Protein AF-A0A6B3C8C2-F1 (afdb_monomer_lite)

Structure (mmCIF, N/CA/C/O backbone):
data_AF-A0A6B3C8C2-F1
#
_entry.id   AF-A0A6B3C8C2-F1
#
loop_
_atom_site.group_PDB
_atom_site.id
_atom_site.type_symbol
_atom_site.label_atom_id
_atom_site.label_alt_id
_atom_site.label_comp_id
_atom_site.label_asym_id
_atom_site.label_entity_id
_atom_site.label_seq_id
_atom_site.pdbx_PDB_ins_code
_atom_site.Cartn_x
_atom_site.Cartn_y
_atom_site.Cartn_z
_atom_site.occupancy
_atom_site.B_iso_or_equiv
_atom_site.auth_seq_id
_atom_site.auth_comp_id
_atom_site.auth_asym_id
_atom_site.auth_atom_id
_atom_site.pdbx_PDB_model_num
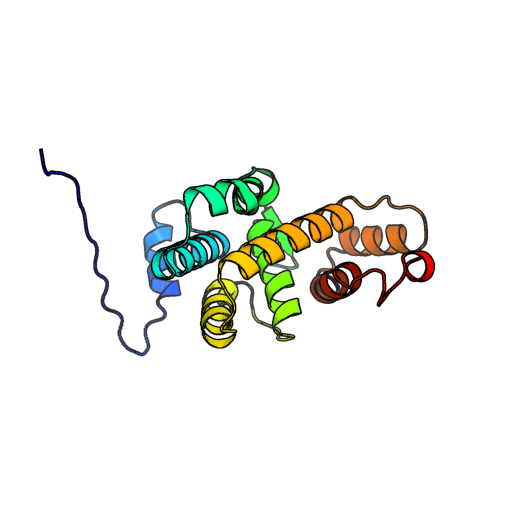ATOM 1 N N . MET A 1 1 ? -0.143 -16.415 38.255 1.00 41.06 1 MET A N 1
ATOM 2 C CA . MET A 1 1 ? 0.707 -15.630 37.335 1.00 41.06 1 MET A CA 1
ATOM 3 C C . MET A 1 1 ? -0.175 -14.668 36.555 1.00 41.06 1 MET A C 1
ATOM 5 O O . MET A 1 1 ? -0.856 -15.093 35.635 1.00 41.06 1 MET A O 1
ATOM 9 N N . ARG A 1 2 ? -0.234 -13.401 36.966 1.00 53.69 2 ARG A N 1
ATOM 10 C CA . ARG A 1 2 ? -0.811 -12.299 36.181 1.00 53.69 2 ARG A CA 1
ATOM 11 C C . ARG A 1 2 ? 0.194 -11.158 36.234 1.00 53.69 2 ARG A C 1
ATOM 13 O O . ARG A 1 2 ? -0.036 -10.164 36.904 1.00 53.69 2 ARG A O 1
ATOM 20 N N . GLU A 1 3 ? 1.348 -11.350 35.618 1.00 67.88 3 GLU A N 1
ATOM 21 C CA . GLU A 1 3 ? 2.341 -10.287 35.510 1.00 67.88 3 GLU A CA 1
ATOM 22 C C . GLU A 1 3 ? 2.823 -10.217 34.067 1.00 67.88 3 GLU A C 1
ATOM 24 O O . GLU A 1 3 ? 2.900 -11.245 33.401 1.00 67.88 3 GLU A O 1
ATOM 29 N N . HIS A 1 4 ? 3.092 -8.986 33.620 1.00 58.53 4 HIS A N 1
ATOM 30 C CA . HIS A 1 4 ? 3.519 -8.553 32.279 1.00 58.53 4 HIS A CA 1
ATOM 31 C C . HIS A 1 4 ? 2.442 -8.015 31.312 1.00 58.53 4 HIS A C 1
ATOM 33 O O . HIS A 1 4 ? 2.613 -8.117 30.103 1.00 58.53 4 HIS A O 1
ATOM 39 N N . LEU A 1 5 ? 1.398 -7.330 31.800 1.00 56.22 5 LEU A N 1
ATOM 40 C CA . LEU A 1 5 ? 0.704 -6.329 30.971 1.00 56.22 5 LEU A CA 1
ATOM 41 C C . LEU A 1 5 ? 1.286 -4.945 31.284 1.00 56.22 5 LEU A C 1
ATOM 43 O O . LEU A 1 5 ? 1.241 -4.501 32.430 1.00 56.22 5 LEU A O 1
ATOM 47 N N . ARG A 1 6 ? 1.844 -4.269 30.277 1.00 60.72 6 ARG A N 1
ATOM 48 C CA . ARG A 1 6 ? 2.241 -2.858 30.369 1.00 60.72 6 ARG A CA 1
ATOM 49 C C . ARG A 1 6 ? 1.378 -2.061 29.402 1.00 60.72 6 ARG A C 1
ATOM 51 O O . ARG A 1 6 ? 1.447 -2.284 28.200 1.00 60.72 6 ARG A O 1
ATOM 58 N N . LEU A 1 7 ? 0.568 -1.160 29.947 1.00 64.94 7 LEU A N 1
ATOM 59 C CA . LEU A 1 7 ? -0.262 -0.231 29.190 1.00 64.94 7 LEU A CA 1
ATOM 60 C C . LEU A 1 7 ? 0.406 1.144 29.221 1.00 64.94 7 LEU A C 1
ATOM 62 O O . LEU A 1 7 ? 0.698 1.659 30.299 1.00 64.94 7 LEU A O 1
ATOM 66 N N . VAL A 1 8 ? 0.647 1.722 28.048 1.00 70.31 8 VAL A N 1
ATOM 67 C CA . VAL A 1 8 ? 1.119 3.102 27.903 1.00 70.31 8 VAL A CA 1
ATOM 68 C C . VAL A 1 8 ? -0.025 3.901 27.295 1.00 70.31 8 VAL A C 1
ATOM 70 O O . VAL A 1 8 ? -0.469 3.590 26.193 1.00 70.31 8 VAL A O 1
ATOM 73 N N . VAL A 1 9 ? -0.520 4.893 28.034 1.00 74.31 9 VAL A N 1
ATOM 74 C CA . VAL A 1 9 ? -1.551 5.831 27.574 1.00 74.31 9 VAL A CA 1
ATOM 75 C C . VAL A 1 9 ? -0.871 7.160 27.288 1.00 74.31 9 VAL A C 1
ATOM 77 O O . VAL A 1 9 ? -0.108 7.652 28.118 1.00 74.31 9 VAL A O 1
ATOM 80 N N . ILE A 1 10 ? -1.123 7.705 26.102 1.00 74.81 10 ILE A N 1
ATOM 81 C CA . ILE A 1 10 ? -0.644 9.021 25.689 1.00 74.81 10 ILE A CA 1
ATOM 82 C C . ILE A 1 10 ? -1.880 9.833 25.335 1.00 74.81 10 ILE A C 1
ATOM 84 O O . ILE A 1 10 ? -2.561 9.525 24.356 1.00 74.81 10 ILE A O 1
ATOM 88 N N . ASP A 1 11 ? -2.163 10.842 26.148 1.00 74.19 11 ASP A N 1
ATOM 89 C CA . ASP A 1 11 ? -3.218 11.803 25.867 1.00 74.19 11 ASP A CA 1
ATOM 90 C C . ASP A 1 11 ? -2.673 12.870 24.922 1.00 74.19 11 ASP A C 1
ATOM 92 O O . ASP A 1 11 ? -1.652 13.499 25.200 1.00 74.19 11 ASP A O 1
ATOM 96 N N . LEU A 1 12 ? -3.348 13.029 23.786 1.00 77.00 12 LEU A N 1
ATOM 97 C CA . LEU A 1 12 ? -3.016 14.014 22.764 1.00 77.00 12 LEU A CA 1
ATOM 98 C C . LEU A 1 12 ? -4.024 15.158 22.819 1.00 77.00 12 LEU A C 1
ATOM 100 O O . LEU A 1 12 ? -5.238 14.935 22.883 1.00 77.00 12 LEU A O 1
ATOM 104 N N . GLU A 1 13 ? -3.535 16.388 22.744 1.00 81.00 13 GLU A N 1
ATOM 105 C CA . GLU A 1 13 ? -4.377 17.559 22.570 1.00 81.00 13 GLU A CA 1
ATOM 106 C C . GLU A 1 13 ? -4.877 17.656 21.119 1.00 81.00 13 GLU A C 1
ATOM 108 O O . GLU A 1 13 ? -4.309 17.088 20.189 1.00 81.00 13 GLU A O 1
ATOM 113 N N . LYS A 1 14 ? -5.958 18.415 20.881 1.00 72.44 14 LYS A N 1
ATOM 114 C CA . LYS A 1 14 ? -6.604 18.531 19.551 1.00 72.44 14 LYS A CA 1
ATOM 115 C C . LYS A 1 14 ? -5.672 18.960 18.406 1.00 72.44 14 LYS A C 1
ATOM 117 O O . LYS A 1 14 ? -6.051 18.819 17.246 1.00 72.44 14 LYS A O 1
ATOM 122 N N . HIS A 1 15 ? -4.534 19.558 18.732 1.00 70.00 15 HIS A N 1
ATOM 123 C CA . HIS A 1 15 ? -3.568 20.102 17.787 1.00 70.00 15 HIS A CA 1
ATOM 124 C C . HIS A 1 15 ? -2.258 19.309 17.744 1.00 70.00 15 HIS A C 1
ATOM 126 O O . HIS A 1 15 ? -1.388 19.644 16.941 1.00 70.00 15 HIS A O 1
ATOM 132 N N . ASP A 1 16 ? -2.134 18.261 18.559 1.00 71.81 16 ASP A N 1
ATOM 133 C CA . ASP A 1 16 ? -0.974 17.388 18.527 1.00 71.81 16 ASP A CA 1
ATOM 134 C C . ASP A 1 16 ? -1.021 16.504 17.284 1.00 71.81 16 ASP A C 1
ATOM 136 O O . ASP A 1 16 ? -2.044 15.900 16.941 1.00 71.81 16 ASP A O 1
ATOM 140 N N . ASP A 1 17 ? 0.120 16.401 16.608 1.00 70.44 17 ASP A N 1
ATOM 141 C CA . ASP A 1 17 ? 0.290 15.416 15.556 1.00 70.44 17 ASP A CA 1
ATOM 142 C C . ASP A 1 17 ? 0.692 14.083 16.193 1.00 70.44 17 ASP A C 1
ATOM 144 O O . ASP A 1 17 ? 1.857 13.852 16.530 1.00 70.44 17 ASP A O 1
ATOM 148 N N . ALA A 1 18 ? -0.296 13.200 16.358 1.00 68.12 18 ALA A N 1
ATOM 149 C CA . ALA A 1 18 ? -0.102 11.844 16.864 1.00 68.12 18 ALA A CA 1
ATOM 150 C C . ALA A 1 18 ? 1.069 11.135 16.167 1.00 68.12 18 ALA A C 1
ATOM 152 O O . ALA A 1 18 ? 1.816 10.392 16.801 1.00 68.12 18 ALA A O 1
ATOM 153 N N . GLN A 1 19 ? 1.260 11.393 14.871 1.00 63.81 19 GLN A N 1
ATOM 154 C CA . GLN A 1 19 ? 2.315 10.780 14.084 1.00 63.81 19 GLN A CA 1
ATOM 155 C C . GLN A 1 19 ? 3.703 11.247 14.523 1.00 63.81 19 GLN A C 1
ATOM 157 O O . GLN A 1 19 ? 4.585 10.413 14.691 1.00 63.81 19 GLN A O 1
ATOM 162 N N . VAL A 1 20 ? 3.886 12.541 14.798 1.00 67.38 20 VAL A N 1
ATOM 163 C CA . VAL A 1 20 ? 5.160 13.089 15.298 1.00 67.38 20 VAL A CA 1
ATOM 164 C C . VAL A 1 20 ? 5.507 12.498 16.665 1.00 67.38 20 VAL A C 1
ATOM 166 O O . VAL A 1 20 ? 6.673 12.209 16.945 1.00 67.38 20 VAL A O 1
ATOM 169 N N . VAL A 1 21 ? 4.501 12.257 17.512 1.00 66.62 21 VAL A N 1
ATOM 170 C CA . VAL A 1 21 ? 4.687 11.598 18.814 1.00 66.62 21 VAL A CA 1
ATOM 171 C C . VAL A 1 21 ? 5.150 10.149 18.635 1.00 66.62 21 VAL A C 1
ATOM 173 O O . VAL A 1 21 ? 6.119 9.737 19.278 1.00 66.62 21 VAL A O 1
ATOM 176 N N . PHE A 1 22 ? 4.533 9.390 17.724 1.00 66.19 22 PHE A N 1
ATOM 177 C CA . PHE A 1 22 ? 4.973 8.029 17.401 1.00 66.19 22 PHE A CA 1
ATOM 178 C C . PHE A 1 22 ? 6.356 7.997 16.740 1.00 66.19 22 PHE A C 1
ATOM 180 O O . PHE A 1 22 ? 7.185 7.180 17.127 1.00 66.19 22 PHE A O 1
ATOM 187 N N . GLU A 1 23 ? 6.648 8.896 15.800 1.00 61.19 23 GLU A N 1
ATOM 188 C CA . GLU A 1 23 ? 7.967 9.030 15.170 1.00 61.19 23 GLU A CA 1
ATOM 189 C C . GLU A 1 23 ? 9.050 9.328 16.220 1.00 61.19 23 GLU A C 1
ATOM 191 O O . GLU A 1 23 ? 10.096 8.683 16.220 1.00 61.19 23 GLU A O 1
ATOM 196 N N . THR A 1 24 ? 8.773 10.218 17.179 1.00 64.00 24 THR A N 1
ATOM 197 C CA . THR A 1 24 ? 9.693 10.567 18.280 1.00 64.00 24 THR A CA 1
ATOM 198 C C . THR A 1 24 ? 9.893 9.417 19.274 1.00 64.00 24 THR A C 1
ATOM 200 O O . THR A 1 24 ? 10.990 9.218 19.797 1.00 64.00 24 THR A O 1
ATOM 203 N N . LEU A 1 25 ? 8.845 8.639 19.561 1.00 65.00 25 LEU A N 1
ATOM 204 C CA . LEU A 1 25 ? 8.949 7.447 20.411 1.00 65.00 25 LEU A CA 1
ATOM 205 C C . LEU A 1 25 ? 9.718 6.320 19.712 1.00 65.00 25 LEU A C 1
ATOM 207 O O . LEU A 1 25 ? 10.547 5.661 20.342 1.00 65.00 25 LEU A O 1
ATOM 211 N N . ASN A 1 26 ? 9.496 6.144 18.410 1.00 61.16 26 ASN A N 1
ATOM 212 C CA . ASN A 1 26 ? 10.160 5.129 17.599 1.00 61.16 26 ASN A CA 1
ATOM 213 C C . ASN A 1 26 ? 11.593 5.513 17.207 1.00 61.16 26 ASN A C 1
ATOM 215 O O . ASN A 1 26 ? 12.392 4.623 16.939 1.00 61.16 26 ASN A O 1
ATOM 219 N N . SER A 1 27 ? 11.970 6.799 17.237 1.00 55.31 27 SER A N 1
ATOM 220 C CA . SER A 1 27 ? 13.325 7.263 16.893 1.00 55.31 27 SER A CA 1
ATOM 221 C C . SER A 1 27 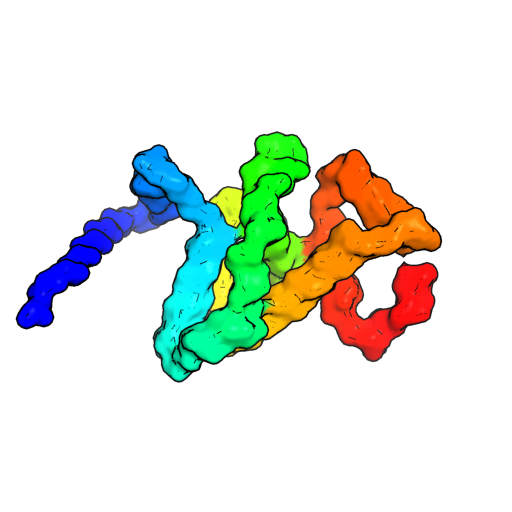? 14.410 6.814 17.881 1.00 55.31 27 SER A C 1
ATOM 223 O O . SER A 1 27 ? 15.597 6.983 17.610 1.00 55.31 27 SER A O 1
ATOM 225 N N . ARG A 1 28 ? 14.026 6.274 19.047 1.00 58.50 28 ARG A N 1
ATOM 226 C CA . ARG A 1 28 ? 14.949 5.647 20.012 1.00 58.50 28 ARG A CA 1
ATOM 227 C C . ARG A 1 28 ? 15.159 4.144 19.743 1.00 58.50 28 ARG A C 1
ATOM 229 O O . ARG A 1 28 ? 15.963 3.526 20.437 1.00 58.50 28 ARG A O 1
ATOM 236 N N . GLY A 1 29 ? 14.463 3.579 18.750 1.00 58.47 29 GLY A N 1
ATOM 237 C CA . GLY A 1 29 ? 14.593 2.213 18.226 1.00 58.47 29 GLY A CA 1
ATOM 238 C C . GLY A 1 29 ? 14.576 2.198 16.687 1.00 58.47 29 GLY A C 1
ATOM 239 O O . GLY A 1 29 ? 14.931 3.193 16.059 1.00 58.47 29 GLY A O 1
ATOM 240 N N . THR A 1 30 ? 14.185 1.083 16.058 1.00 53.44 30 THR A N 1
ATOM 241 C CA . THR A 1 30 ? 13.906 1.062 14.608 1.00 53.44 30 THR A CA 1
ATOM 242 C C . THR A 1 30 ? 12.592 1.811 14.353 1.00 53.44 30 THR A C 1
ATOM 244 O O . THR A 1 30 ? 11.582 1.429 14.950 1.00 53.44 30 THR A O 1
ATOM 247 N N . PRO A 1 31 ? 12.567 2.859 13.508 1.00 63.56 31 PRO A N 1
ATOM 248 C CA . PRO A 1 31 ? 11.339 3.585 13.194 1.00 63.56 31 PRO A CA 1
ATOM 249 C C . PRO A 1 31 ? 10.252 2.630 12.674 1.00 63.56 31 PRO A C 1
ATOM 251 O O . PRO A 1 31 ? 10.530 1.861 11.757 1.00 63.56 31 PRO A O 1
ATOM 254 N N . LEU A 1 32 ? 9.031 2.662 13.233 1.00 70.25 32 LEU A N 1
ATOM 255 C CA . LEU A 1 32 ? 7.897 2.008 12.568 1.00 70.25 32 LEU A CA 1
ATOM 256 C C . LEU A 1 32 ? 7.626 2.738 11.256 1.00 70.25 32 LEU A C 1
ATOM 258 O O . LEU A 1 32 ? 7.478 3.961 11.242 1.00 70.25 32 LEU A O 1
ATOM 262 N N . GLU A 1 33 ? 7.522 1.980 10.173 1.00 85.19 33 GLU A N 1
ATOM 263 C CA . GLU A 1 33 ? 7.172 2.525 8.868 1.00 85.19 33 GLU A CA 1
ATOM 264 C C . GLU A 1 33 ? 5.679 2.879 8.832 1.00 85.19 33 GLU A C 1
ATOM 266 O O . GLU A 1 33 ? 4.856 2.248 9.504 1.00 85.19 33 GLU A O 1
ATOM 271 N N . HIS A 1 34 ? 5.281 3.846 7.998 1.00 89.88 34 HIS A N 1
ATOM 272 C CA . HIS A 1 34 ? 3.860 4.170 7.795 1.00 89.88 34 HIS A CA 1
ATOM 273 C C . HIS A 1 34 ? 3.043 2.940 7.382 1.00 89.88 34 HIS A C 1
ATOM 275 O O . HIS A 1 34 ? 1.891 2.793 7.787 1.00 89.88 34 HIS A O 1
ATOM 281 N N . ALA A 1 35 ? 3.662 2.024 6.635 1.00 92.25 35 ALA A N 1
ATOM 282 C CA . ALA A 1 35 ? 3.088 0.737 6.267 1.00 92.25 35 ALA A CA 1
ATOM 283 C C . ALA A 1 35 ? 2.734 -0.152 7.471 1.00 92.25 35 ALA A C 1
ATOM 285 O O . ALA A 1 35 ? 1.681 -0.791 7.475 1.00 92.25 35 ALA A O 1
ATOM 286 N N . ASP A 1 36 ? 3.568 -0.167 8.512 1.00 92.31 36 ASP A N 1
ATOM 287 C CA . ASP A 1 36 ? 3.294 -0.935 9.728 1.00 92.31 36 ASP A CA 1
ATOM 288 C C . ASP A 1 36 ? 2.124 -0.328 10.516 1.00 92.31 36 ASP A C 1
ATOM 290 O O . ASP A 1 36 ? 1.299 -1.047 11.082 1.00 92.31 36 ASP A O 1
ATOM 294 N N . LEU A 1 37 ? 1.990 1.002 10.510 1.00 93.19 37 LEU A N 1
ATOM 295 C CA . LEU A 1 37 ? 0.831 1.674 11.104 1.00 93.19 37 LEU A CA 1
ATOM 296 C C . LEU A 1 37 ? -0.466 1.339 10.348 1.00 93.19 37 LEU A C 1
ATOM 298 O O . LEU A 1 37 ? -1.494 1.085 10.979 1.00 93.19 37 LEU A O 1
ATOM 302 N N . VAL A 1 38 ? -0.414 1.279 9.012 1.00 96.00 38 VAL A N 1
ATOM 303 C CA . VAL A 1 38 ? -1.544 0.843 8.170 1.00 96.00 38 VAL A CA 1
ATOM 304 C C . VAL A 1 38 ? -1.913 -0.617 8.453 1.00 96.00 38 VAL A C 1
ATOM 306 O O . VAL A 1 38 ? -3.092 -0.909 8.655 1.00 96.00 38 VAL A O 1
ATOM 309 N N . LYS A 1 39 ? -0.925 -1.519 8.551 1.00 95.50 39 LYS A N 1
ATOM 310 C CA . LYS A 1 39 ? -1.126 -2.923 8.954 1.00 95.50 39 LYS A CA 1
ATOM 311 C C . LYS A 1 39 ? -1.915 -3.013 10.259 1.00 95.50 39 LYS A C 1
ATOM 313 O O . LYS A 1 39 ? -2.955 -3.666 10.324 1.00 95.50 39 LYS A O 1
ATOM 318 N N . ASN A 1 40 ? -1.429 -2.325 11.291 1.00 94.00 40 ASN A N 1
ATOM 319 C CA . ASN A 1 40 ? -2.029 -2.350 12.622 1.00 94.00 40 ASN A CA 1
ATOM 320 C C . ASN A 1 40 ? -3.453 -1.782 12.622 1.00 94.00 40 ASN A C 1
ATOM 322 O O . ASN A 1 40 ? -4.330 -2.324 13.293 1.00 94.00 40 ASN A O 1
ATOM 326 N N . LEU A 1 41 ? -3.697 -0.713 11.858 1.00 94.50 41 LEU A N 1
ATOM 327 C CA . LEU A 1 41 ? -5.031 -0.144 11.694 1.00 94.50 41 LEU A CA 1
ATOM 328 C C . LEU A 1 41 ? -6.009 -1.160 11.094 1.00 94.50 41 LEU A C 1
ATOM 330 O O . LEU A 1 41 ? -7.090 -1.332 11.651 1.00 94.50 41 LEU A O 1
ATOM 334 N N . LEU A 1 42 ? -5.627 -1.831 10.004 1.00 96.56 42 LEU A N 1
ATOM 335 C CA . LEU A 1 42 ? -6.477 -2.812 9.324 1.00 96.56 42 LEU A CA 1
ATOM 336 C C . LEU A 1 42 ? -6.807 -4.007 10.219 1.00 96.56 42 LEU A C 1
ATOM 338 O O . LEU A 1 42 ? -7.965 -4.400 10.312 1.00 96.56 42 LEU A O 1
ATOM 342 N N . PHE A 1 43 ? -5.818 -4.570 10.917 1.00 96.44 43 PHE A N 1
ATOM 343 C CA . PHE A 1 43 ? -6.075 -5.694 11.819 1.00 96.44 43 PHE A CA 1
ATOM 344 C C . PHE A 1 43 ? -6.952 -5.304 13.005 1.00 96.44 43 PHE A C 1
ATOM 346 O O . PHE A 1 43 ? -7.859 -6.051 13.360 1.00 96.44 43 PHE A O 1
ATOM 353 N N . ARG A 1 44 ? -6.739 -4.115 13.578 1.00 95.06 44 ARG A N 1
ATOM 354 C CA . ARG A 1 44 ? -7.603 -3.605 14.643 1.00 95.06 44 ARG A CA 1
ATOM 355 C C . ARG A 1 44 ? -9.035 -3.411 14.146 1.00 95.06 44 ARG A C 1
ATOM 357 O O . ARG A 1 44 ? -9.962 -3.798 14.843 1.00 95.06 44 ARG A O 1
ATOM 364 N N . ASP A 1 45 ? -9.225 -2.818 12.972 1.00 94.50 45 ASP A N 1
ATOM 365 C CA . ASP A 1 45 ? -10.554 -2.602 12.387 1.00 94.50 45 ASP A CA 1
ATOM 366 C C . ASP A 1 45 ? -11.283 -3.936 12.133 1.00 94.50 45 ASP A C 1
ATOM 368 O O . ASP A 1 45 ? -12.424 -4.115 12.557 1.00 94.50 45 ASP A O 1
ATOM 372 N N . ALA A 1 46 ? -10.573 -4.924 11.580 1.00 94.50 46 ALA A N 1
ATOM 373 C CA . ALA A 1 46 ? -11.077 -6.282 11.394 1.00 94.50 46 ALA A CA 1
ATOM 374 C C . ALA A 1 46 ? -11.446 -6.972 12.721 1.00 94.50 46 ALA A C 1
ATOM 376 O O . ALA A 1 46 ? -12.474 -7.643 12.801 1.00 94.50 46 ALA A O 1
ATOM 377 N N . GLU A 1 47 ? -10.647 -6.785 13.775 1.00 93.56 47 GLU A N 1
ATOM 378 C CA . GLU A 1 47 ? -10.910 -7.362 15.100 1.00 93.56 47 GLU A CA 1
ATOM 379 C C . GLU A 1 47 ? -12.190 -6.774 15.703 1.00 93.56 47 GLU A C 1
ATOM 381 O O . GLU A 1 47 ? -13.039 -7.511 16.205 1.00 93.56 47 GLU A O 1
ATOM 386 N N . HIS A 1 48 ? -12.383 -5.456 15.581 1.00 93.12 48 HIS A N 1
ATOM 387 C CA . HIS A 1 48 ? -13.604 -4.784 16.035 1.00 93.12 48 HIS A CA 1
ATOM 388 C C . HIS A 1 48 ? -14.841 -5.236 15.249 1.00 93.12 48 HIS A C 1
ATOM 390 O O . HIS A 1 48 ? -15.937 -5.281 15.808 1.00 93.12 48 HIS A O 1
ATOM 396 N N . ALA A 1 49 ? -14.671 -5.601 13.976 1.00 92.75 49 ALA A N 1
ATOM 397 C CA . ALA A 1 49 ? -15.719 -6.187 13.147 1.00 92.75 49 ALA A CA 1
ATOM 398 C C . ALA A 1 49 ? -15.974 -7.684 13.434 1.00 92.75 49 ALA A C 1
ATOM 400 O O . ALA A 1 49 ? -16.867 -8.276 12.828 1.00 92.75 49 ALA A O 1
ATOM 401 N N . GLY A 1 50 ? -15.221 -8.306 14.352 1.00 93.94 50 GLY A N 1
ATOM 402 C CA . GLY A 1 50 ? -15.357 -9.719 14.713 1.00 93.94 50 GLY A CA 1
ATOM 403 C C . GLY A 1 50 ? -14.785 -10.692 13.678 1.00 93.94 50 GLY A C 1
ATOM 404 O O . GLY A 1 50 ? -15.185 -11.857 13.652 1.00 93.94 50 GLY A O 1
ATOM 405 N N . ALA A 1 51 ? -13.882 -10.232 12.809 1.00 95.00 51 ALA A N 1
ATOM 406 C CA . ALA A 1 51 ? -13.245 -11.073 11.804 1.00 95.00 51 ALA A CA 1
ATOM 407 C C . ALA A 1 51 ? -12.147 -11.973 12.404 1.00 95.00 51 ALA A C 1
ATOM 409 O O . ALA A 1 51 ? -11.529 -11.661 13.421 1.00 95.00 51 ALA A O 1
ATOM 410 N N . ASP A 1 52 ? -11.863 -13.088 11.727 1.00 95.69 52 ASP A N 1
ATOM 411 C CA . ASP A 1 52 ? -10.761 -13.991 12.072 1.00 95.69 52 ASP A CA 1
ATOM 412 C C . ASP A 1 52 ? -9.419 -13.403 11.594 1.00 95.69 52 ASP A C 1
ATOM 414 O O . ASP A 1 52 ? -9.045 -13.509 10.422 1.00 95.69 52 ASP A O 1
ATOM 418 N N . ILE A 1 53 ? -8.697 -12.774 12.523 1.00 96.19 53 ILE A N 1
ATOM 419 C CA . ILE A 1 53 ? -7.402 -12.116 12.290 1.00 96.19 53 ILE A CA 1
ATOM 420 C C . ILE A 1 53 ? -6.351 -13.075 11.736 1.00 96.19 53 ILE A C 1
ATOM 422 O O . ILE A 1 53 ? -5.619 -12.731 10.805 1.00 96.19 53 ILE A O 1
ATOM 426 N N . ASP A 1 54 ? -6.308 -14.293 12.263 1.00 94.81 54 ASP A N 1
ATOM 427 C CA . ASP A 1 54 ? -5.353 -15.320 11.866 1.00 94.81 54 ASP A CA 1
ATOM 428 C C . ASP A 1 54 ? -5.598 -15.772 10.422 1.00 94.81 54 ASP A C 1
ATOM 430 O O . ASP A 1 54 ? -4.656 -15.953 9.639 1.00 94.81 54 ASP A O 1
ATOM 434 N N . ARG A 1 55 ? -6.872 -15.933 10.042 1.00 97.62 55 ARG A N 1
ATOM 435 C CA . ARG A 1 55 ? -7.268 -16.207 8.657 1.00 97.62 55 ARG A CA 1
ATOM 436 C C . ARG A 1 55 ? -6.899 -15.043 7.741 1.00 97.62 55 ARG A C 1
ATOM 438 O O . ARG A 1 55 ? -6.284 -15.296 6.705 1.00 97.62 55 ARG A O 1
ATOM 445 N N . LEU A 1 56 ? -7.238 -13.801 8.096 1.00 97.19 56 LEU A N 1
ATOM 446 C CA . LEU A 1 56 ? -6.926 -12.621 7.276 1.00 97.19 56 LEU A CA 1
ATOM 447 C C . LEU A 1 56 ? -5.418 -12.463 7.059 1.00 97.19 56 LEU A C 1
ATOM 449 O O . LEU A 1 56 ? -4.975 -12.234 5.932 1.00 97.19 56 LEU A O 1
ATOM 453 N N . TYR A 1 57 ? -4.624 -12.668 8.112 1.00 97.50 57 TYR A N 1
ATOM 454 C CA . TYR A 1 57 ? -3.171 -12.625 8.029 1.00 97.50 57 TYR A CA 1
ATOM 455 C C . TYR A 1 57 ? -2.633 -13.665 7.046 1.00 97.50 57 TYR A C 1
ATOM 457 O O . TYR A 1 57 ? -1.952 -13.305 6.087 1.00 97.50 57 TYR A O 1
ATOM 465 N N . ARG A 1 58 ? -2.969 -14.947 7.248 1.00 97.69 58 ARG A N 1
ATOM 466 C CA . ARG A 1 58 ? -2.469 -16.037 6.393 1.00 97.69 58 ARG A CA 1
ATOM 467 C C . ARG A 1 58 ? -2.926 -15.909 4.944 1.00 97.69 58 ARG A C 1
ATOM 469 O O . ARG A 1 58 ? -2.187 -16.304 4.051 1.00 97.69 58 ARG A O 1
ATOM 476 N N . THR A 1 59 ? -4.135 -15.395 4.727 1.00 97.31 59 THR A N 1
ATOM 477 C CA . THR A 1 59 ? -4.739 -15.318 3.392 1.00 97.31 59 THR A CA 1
ATOM 478 C C . THR A 1 59 ? -4.209 -14.129 2.598 1.00 97.31 59 THR A C 1
ATOM 480 O O . THR A 1 59 ? -3.903 -14.287 1.421 1.00 97.31 59 THR A O 1
ATOM 483 N N . TYR A 1 60 ? -4.091 -12.954 3.223 1.00 97.94 60 TYR A N 1
ATOM 484 C CA . TYR A 1 60 ? -3.853 -11.706 2.491 1.00 97.94 60 TYR A CA 1
ATOM 485 C C . TYR A 1 60 ? -2.570 -10.983 2.890 1.00 97.94 60 TYR A C 1
ATOM 487 O O . TYR A 1 60 ? -1.910 -10.413 2.027 1.00 97.94 60 TYR A O 1
ATOM 495 N N . TRP A 1 61 ? -2.207 -10.969 4.178 1.00 97.88 61 TRP A N 1
ATOM 496 C CA . TRP A 1 61 ? -1.124 -10.097 4.643 1.00 97.88 61 TRP A CA 1
ATOM 497 C C . TRP A 1 61 ? 0.257 -10.754 4.665 1.00 97.88 61 TRP A C 1
ATOM 499 O O . TRP A 1 61 ? 1.256 -10.074 4.449 1.00 97.88 61 TRP A O 1
ATOM 509 N N . ALA A 1 62 ? 0.337 -12.063 4.909 1.00 97.12 62 ALA A N 1
ATOM 510 C CA . ALA A 1 62 ? 1.604 -12.783 5.050 1.00 97.12 62 ALA A CA 1
ATOM 511 C C . ALA A 1 62 ? 2.637 -12.503 3.927 1.00 97.12 62 ALA A C 1
ATOM 513 O O . ALA A 1 62 ? 3.821 -12.384 4.252 1.00 97.12 62 ALA A O 1
ATOM 514 N N . PRO A 1 63 ? 2.257 -12.323 2.641 1.00 96.38 63 PRO A N 1
ATOM 515 C CA . PRO A 1 63 ? 3.207 -11.939 1.594 1.00 96.38 63 PRO A CA 1
ATOM 516 C C . PRO A 1 63 ? 3.930 -10.605 1.839 1.00 96.38 63 PRO A C 1
ATOM 518 O O . PRO A 1 63 ? 5.116 -10.499 1.539 1.00 96.38 63 PRO A O 1
ATOM 521 N N . PHE A 1 64 ? 3.269 -9.612 2.441 1.00 96.62 64 PHE A N 1
ATOM 522 C CA . PHE A 1 64 ? 3.858 -8.294 2.717 1.00 96.62 64 PHE A CA 1
ATOM 523 C C . PHE A 1 64 ? 4.929 -8.310 3.816 1.00 96.62 64 PHE A C 1
ATOM 525 O O . PHE A 1 64 ? 5.692 -7.354 3.940 1.00 96.62 64 PHE A O 1
ATOM 532 N N . ASP A 1 65 ? 5.012 -9.381 4.611 1.00 93.62 65 ASP A N 1
ATOM 533 C CA . ASP A 1 65 ? 6.057 -9.534 5.630 1.00 93.62 65 ASP A CA 1
ATOM 534 C C . ASP A 1 65 ? 7.373 -10.096 5.043 1.00 93.62 65 ASP A C 1
ATOM 536 O O . ASP A 1 65 ? 8.377 -10.197 5.751 1.00 93.62 65 ASP A O 1
ATOM 540 N N . GLN A 1 66 ? 7.404 -10.440 3.749 1.00 94.81 66 GLN A N 1
ATOM 541 C CA . GLN A 1 66 ? 8.621 -10.892 3.072 1.00 94.81 66 GLN A CA 1
ATOM 542 C C . GLN A 1 66 ? 9.648 -9.760 2.911 1.00 94.81 66 GLN A C 1
ATOM 544 O O . GLN A 1 66 ? 9.304 -8.590 2.743 1.00 94.81 66 GLN A O 1
ATOM 549 N N . ALA A 1 67 ? 10.936 -10.121 2.894 1.00 93.44 67 ALA A N 1
ATOM 550 C CA . ALA A 1 67 ? 12.045 -9.164 2.844 1.00 93.44 67 ALA A CA 1
ATOM 551 C C . ALA A 1 67 ? 11.999 -8.223 1.626 1.00 93.44 67 ALA A C 1
ATOM 553 O O . ALA A 1 67 ? 12.409 -7.070 1.737 1.00 93.44 67 ALA A O 1
ATOM 554 N N . GLU A 1 68 ? 11.464 -8.677 0.488 1.00 94.00 68 GLU A N 1
ATOM 555 C CA . GLU A 1 68 ? 11.298 -7.847 -0.712 1.00 94.00 68 GLU A CA 1
ATOM 556 C C . GLU A 1 68 ? 10.461 -6.590 -0.432 1.00 94.00 68 GLU A C 1
ATOM 558 O O . GLU A 1 68 ? 10.811 -5.495 -0.870 1.00 94.00 68 GLU A O 1
ATOM 563 N N . TRP A 1 69 ? 9.399 -6.708 0.366 1.00 95.81 69 TRP A N 1
ATOM 564 C CA . TRP A 1 69 ? 8.521 -5.591 0.723 1.00 95.81 69 TRP A CA 1
ATOM 565 C C . TRP A 1 69 ? 9.171 -4.586 1.682 1.00 95.81 69 TRP A C 1
ATOM 567 O O . TRP A 1 69 ? 8.734 -3.437 1.755 1.00 95.81 69 TRP A O 1
ATOM 577 N N . ARG A 1 70 ? 10.261 -4.987 2.348 1.00 94.25 70 ARG A N 1
ATOM 578 C CA . ARG A 1 70 ? 11.104 -4.132 3.198 1.00 94.25 70 ARG A CA 1
ATOM 579 C C . ARG A 1 70 ? 12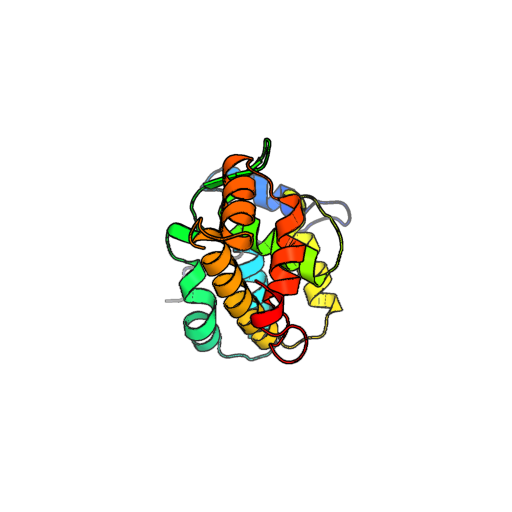.286 -3.510 2.458 1.00 94.25 70 ARG A C 1
ATOM 581 O O . ARG A 1 70 ? 13.009 -2.716 3.048 1.00 94.25 70 ARG A O 1
ATOM 588 N N . THR A 1 71 ? 12.499 -3.847 1.185 1.00 93.88 71 THR A N 1
ATOM 589 C CA . THR A 1 71 ? 13.584 -3.238 0.405 1.00 93.88 71 THR A CA 1
ATOM 590 C C . THR A 1 71 ? 13.359 -1.740 0.252 1.00 93.88 71 THR A C 1
ATOM 592 O O . THR A 1 71 ? 12.243 -1.285 -0.007 1.00 93.88 71 THR A O 1
ATOM 595 N N . GLU A 1 72 ? 14.426 -0.965 0.423 1.00 93.06 72 GLU A N 1
ATOM 596 C CA . GLU A 1 72 ? 14.376 0.479 0.246 1.00 93.06 72 GLU A CA 1
ATOM 597 C C . GLU A 1 72 ? 14.230 0.845 -1.234 1.00 93.06 72 GLU A C 1
ATOM 599 O O . GLU A 1 72 ? 14.955 0.360 -2.105 1.00 93.06 72 GLU A O 1
ATOM 604 N N . GLN A 1 73 ? 13.304 1.754 -1.508 1.00 89.12 73 GLN A N 1
ATOM 605 C CA . GLN A 1 73 ? 13.088 2.365 -2.805 1.00 89.12 73 GLN A CA 1
ATOM 606 C C . GLN A 1 73 ? 13.221 3.881 -2.678 1.00 89.12 73 GLN A C 1
ATOM 608 O O . GLN A 1 73 ? 12.546 4.526 -1.871 1.00 89.12 73 GLN A O 1
ATOM 613 N N . THR A 1 74 ? 14.080 4.463 -3.512 1.00 85.69 74 THR A N 1
ATOM 614 C CA . THR A 1 74 ? 14.251 5.914 -3.593 1.00 85.69 74 THR A CA 1
ATOM 615 C C . THR A 1 74 ? 13.384 6.480 -4.710 1.00 85.69 74 THR A C 1
ATOM 617 O O . THR A 1 74 ? 13.498 6.090 -5.869 1.00 85.69 74 THR A O 1
ATOM 620 N N . THR A 1 75 ? 12.516 7.429 -4.366 1.00 77.12 75 THR A N 1
ATOM 621 C CA . THR A 1 75 ? 11.761 8.247 -5.320 1.00 77.12 75 THR A CA 1
ATOM 622 C C . THR A 1 75 ? 12.154 9.708 -5.125 1.00 77.12 75 THR A C 1
ATOM 624 O O . THR A 1 75 ? 11.796 10.338 -4.126 1.00 77.12 75 THR A O 1
ATOM 627 N N . GLY A 1 76 ? 12.913 10.267 -6.068 1.00 80.25 76 GLY A N 1
ATOM 628 C CA . GLY A 1 76 ? 13.454 11.621 -5.940 1.00 80.25 76 GLY A CA 1
ATOM 629 C C . GLY A 1 76 ? 14.428 11.729 -4.761 1.00 80.25 76 GLY A C 1
ATOM 630 O O . GLY A 1 76 ? 15.526 11.190 -4.819 1.00 80.25 76 GLY A O 1
ATOM 631 N N . ARG A 1 77 ? 14.040 12.443 -3.696 1.00 81.12 77 ARG A N 1
ATOM 632 C CA . ARG A 1 77 ? 14.852 12.622 -2.470 1.00 81.12 77 ARG A CA 1
ATOM 633 C C . ARG A 1 77 ? 14.373 11.785 -1.280 1.00 81.12 77 ARG A C 1
ATOM 635 O O . ARG A 1 77 ? 14.903 11.940 -0.186 1.00 81.12 77 ARG A O 1
ATOM 642 N N . ILE A 1 78 ? 13.342 10.967 -1.470 1.00 84.19 78 ILE A N 1
ATOM 643 C CA . ILE A 1 78 ? 12.683 10.224 -0.395 1.00 84.19 78 ILE A CA 1
ATOM 644 C C . ILE A 1 78 ? 13.018 8.745 -0.569 1.00 84.19 78 ILE A C 1
ATOM 646 O O . ILE A 1 78 ? 12.737 8.182 -1.626 1.00 84.19 78 ILE A O 1
ATOM 650 N N . THR A 1 79 ? 13.590 8.132 0.465 1.00 87.69 79 THR A N 1
ATOM 651 C CA . THR A 1 79 ? 13.837 6.685 0.554 1.00 87.69 79 THR A CA 1
ATOM 652 C C . THR A 1 79 ? 12.888 6.087 1.581 1.00 87.69 79 THR A C 1
ATOM 654 O O . THR A 1 79 ? 12.721 6.651 2.660 1.00 87.69 79 THR A O 1
ATOM 657 N N . ARG A 1 80 ? 12.242 4.978 1.227 1.00 90.88 80 ARG A N 1
ATOM 658 C CA . ARG A 1 80 ? 11.260 4.275 2.066 1.00 90.88 80 ARG A CA 1
ATOM 659 C C . ARG A 1 80 ? 11.104 2.832 1.601 1.00 90.88 80 ARG A C 1
ATOM 661 O O . ARG A 1 80 ? 11.554 2.507 0.503 1.00 90.88 80 ARG A O 1
ATOM 668 N N . SER A 1 81 ? 10.459 1.982 2.392 1.00 94.62 81 SER A N 1
ATOM 669 C CA . SER A 1 81 ? 10.230 0.595 1.992 1.00 94.62 81 SER A CA 1
ATOM 670 C C . SER A 1 81 ? 9.314 0.486 0.772 1.00 94.62 81 SER A C 1
ATOM 672 O O . SER A 1 81 ? 8.428 1.316 0.538 1.00 94.62 81 SER A O 1
ATOM 674 N N . ARG A 1 82 ? 9.507 -0.579 -0.006 1.00 95.50 82 ARG A N 1
ATOM 675 C CA . ARG A 1 82 ? 8.650 -0.950 -1.137 1.00 95.50 82 ARG A CA 1
ATOM 676 C C . ARG A 1 82 ? 7.173 -1.027 -0.739 1.00 95.50 82 ARG A C 1
ATOM 678 O O . ARG A 1 82 ? 6.315 -0.617 -1.520 1.00 95.50 82 ARG A O 1
ATOM 685 N N . LEU A 1 83 ? 6.869 -1.505 0.469 1.00 96.81 83 LEU A N 1
ATOM 686 C CA . LEU A 1 83 ? 5.501 -1.567 0.984 1.00 96.81 83 LEU A CA 1
ATOM 687 C C . LEU A 1 83 ? 4.874 -0.180 1.165 1.00 96.81 83 LEU A C 1
ATOM 689 O O . LEU A 1 83 ? 3.747 0.037 0.728 1.00 96.81 83 LEU A O 1
ATOM 693 N N . ASP A 1 84 ? 5.601 0.773 1.747 1.00 95.50 84 ASP A N 1
ATOM 694 C CA . ASP A 1 84 ? 5.140 2.160 1.895 1.00 95.50 84 ASP A CA 1
ATOM 695 C C . ASP A 1 84 ? 4.898 2.815 0.518 1.00 95.50 84 ASP A C 1
ATOM 697 O O . ASP A 1 84 ? 3.849 3.429 0.271 1.00 95.50 84 ASP A O 1
ATOM 701 N N . VAL A 1 85 ? 5.821 2.604 -0.430 1.00 95.19 85 VAL A N 1
ATOM 702 C CA . VAL A 1 85 ? 5.654 3.056 -1.821 1.00 95.19 85 VAL A CA 1
ATOM 703 C C . VAL A 1 85 ? 4.364 2.513 -2.430 1.00 95.19 85 VAL A C 1
ATOM 705 O O . VAL A 1 85 ? 3.556 3.289 -2.950 1.00 95.19 85 VAL A O 1
ATOM 708 N N . PHE A 1 86 ? 4.154 1.200 -2.345 1.00 97.25 86 PHE A N 1
ATOM 709 C CA . PHE A 1 86 ? 2.973 0.538 -2.885 1.00 97.25 86 PHE A CA 1
ATOM 710 C C . PHE A 1 86 ? 1.678 1.045 -2.246 1.00 97.25 86 PHE A C 1
ATOM 712 O O . PHE A 1 86 ? 0.761 1.430 -2.971 1.00 97.25 86 PHE A O 1
ATOM 719 N N . LEU A 1 87 ? 1.609 1.105 -0.913 1.00 97.88 87 LEU A N 1
ATOM 720 C CA . LEU A 1 87 ? 0.423 1.582 -0.196 1.00 97.88 87 LEU A CA 1
ATOM 721 C C . LEU A 1 87 ? 0.085 3.029 -0.565 1.00 97.88 87 LEU A C 1
ATOM 723 O O . LEU A 1 87 ? -1.089 3.372 -0.707 1.00 97.88 87 LEU A O 1
ATOM 727 N N . THR A 1 88 ? 1.103 3.860 -0.795 1.00 96.25 88 THR A N 1
ATOM 728 C CA . THR A 1 88 ? 0.907 5.219 -1.306 1.00 96.25 88 THR A CA 1
ATOM 729 C C . THR A 1 88 ? 0.288 5.205 -2.698 1.00 96.25 88 THR A C 1
ATOM 731 O O . THR A 1 88 ? -0.728 5.862 -2.907 1.00 96.25 88 THR A O 1
ATOM 734 N N . TYR A 1 89 ? 0.839 4.435 -3.644 1.00 96.94 89 TYR A N 1
ATOM 735 C CA . TYR A 1 89 ? 0.271 4.363 -4.994 1.00 96.94 89 TYR A CA 1
ATOM 736 C C . TYR A 1 89 ? -1.153 3.822 -4.999 1.00 96.94 89 TYR A C 1
ATOM 738 O O . TYR A 1 89 ? -2.012 4.371 -5.691 1.00 96.94 89 TYR A O 1
ATOM 746 N N . TRP A 1 90 ? -1.406 2.774 -4.220 1.00 98.12 90 TRP A N 1
ATOM 747 C CA . TRP A 1 90 ? -2.721 2.169 -4.096 1.00 98.12 90 TRP A CA 1
ATOM 748 C C . TRP A 1 90 ? -3.738 3.157 -3.520 1.00 98.12 90 TRP A C 1
ATOM 750 O O . TRP A 1 90 ? -4.826 3.314 -4.074 1.00 98.12 90 TRP A O 1
ATOM 760 N N . LEU A 1 91 ? -3.384 3.893 -2.464 1.00 98.06 91 LEU A N 1
ATOM 761 C CA . LEU A 1 91 ? -4.304 4.851 -1.861 1.00 98.06 91 LEU A CA 1
ATOM 762 C C . LEU A 1 91 ? -4.517 6.078 -2.759 1.00 98.06 91 LEU A C 1
ATOM 764 O O . LEU A 1 91 ? -5.650 6.544 -2.881 1.00 98.06 91 LEU A O 1
ATOM 768 N N . THR A 1 92 ? -3.483 6.573 -3.450 1.00 97.69 92 THR A N 1
ATOM 769 C CA . THR A 1 92 ? -3.633 7.628 -4.470 1.00 97.69 92 THR A CA 1
ATOM 770 C C . THR A 1 92 ? -4.557 7.175 -5.596 1.00 97.69 92 THR A C 1
ATOM 772 O O . THR A 1 92 ? -5.443 7.924 -5.999 1.00 97.69 92 THR A O 1
ATOM 775 N N . MET A 1 93 ? -4.409 5.937 -6.070 1.00 97.31 93 MET A N 1
ATOM 776 C CA . MET A 1 93 ? -5.300 5.341 -7.065 1.00 97.31 93 MET A CA 1
ATOM 777 C C . MET A 1 93 ? -6.745 5.279 -6.549 1.00 97.31 93 MET A C 1
ATOM 779 O O . MET A 1 93 ? -7.669 5.685 -7.252 1.00 97.31 93 MET A O 1
ATOM 783 N N . ARG A 1 94 ? -6.943 4.794 -5.318 1.00 95.75 94 ARG A N 1
ATOM 784 C CA . ARG A 1 94 ? -8.271 4.578 -4.728 1.00 95.75 94 ARG A CA 1
ATOM 785 C C . ARG A 1 94 ? -9.010 5.880 -4.429 1.00 95.75 94 ARG A C 1
ATOM 787 O O . ARG A 1 94 ? -10.226 5.940 -4.582 1.00 95.75 94 ARG A O 1
ATOM 794 N N . THR A 1 95 ? -8.281 6.904 -3.992 1.00 95.25 95 THR A N 1
ATOM 795 C CA . THR A 1 95 ? -8.839 8.205 -3.587 1.00 95.25 95 THR A CA 1
ATOM 796 C C . THR A 1 95 ? -8.822 9.249 -4.697 1.00 95.25 95 THR A C 1
ATOM 798 O O . THR A 1 95 ? -9.492 10.270 -4.560 1.00 95.25 95 THR A O 1
ATOM 801 N N . GLN A 1 96 ? -8.048 9.022 -5.764 1.00 95.06 96 GLN A N 1
ATOM 802 C CA . GLN A 1 96 ? -7.765 9.990 -6.831 1.00 95.06 96 GLN A CA 1
ATOM 803 C C . GLN A 1 96 ? -7.192 11.316 -6.303 1.00 95.06 96 GLN A C 1
ATOM 805 O O . GLN A 1 96 ? -7.366 12.373 -6.911 1.00 95.06 96 GLN A O 1
ATOM 810 N N . ARG A 1 97 ? -6.523 11.273 -5.146 1.00 93.69 97 ARG A N 1
ATOM 811 C CA . ARG A 1 97 ? -5.949 12.438 -4.475 1.00 93.69 97 ARG A CA 1
ATOM 812 C C . ARG A 1 97 ? -4.467 12.229 -4.229 1.00 93.69 97 ARG A C 1
ATOM 814 O O . ARG A 1 97 ? -4.041 11.185 -3.739 1.00 93.69 97 ARG A O 1
ATOM 821 N N . GLU A 1 98 ? -3.694 13.261 -4.535 1.00 90.50 98 GLU A N 1
ATOM 822 C CA . GLU A 1 98 ? -2.282 13.313 -4.184 1.00 90.50 98 GLU A CA 1
ATOM 823 C C . GLU A 1 98 ? -2.109 13.722 -2.720 1.00 90.50 98 GLU A C 1
ATOM 825 O O . GLU A 1 98 ? -2.827 14.577 -2.194 1.00 90.50 98 GLU A O 1
ATOM 830 N N . PHE A 1 99 ? -1.136 13.100 -2.069 1.00 92.56 99 PHE A N 1
ATOM 831 C CA . PHE A 1 99 ? -0.704 13.405 -0.714 1.00 92.56 99 PHE A CA 1
ATOM 832 C C . PHE A 1 99 ? 0.778 13.042 -0.582 1.00 92.56 99 PHE A C 1
ATOM 834 O O . PHE A 1 99 ? 1.325 12.285 -1.387 1.00 92.56 99 PHE A O 1
ATOM 841 N N . THR A 1 100 ? 1.458 13.608 0.413 1.00 88.56 100 THR A N 1
ATOM 842 C CA . THR A 1 100 ? 2.861 13.273 0.675 1.00 88.56 100 THR A CA 1
ATOM 843 C C . THR A 1 100 ? 2.961 11.890 1.301 1.00 88.56 100 THR A C 1
ATOM 845 O O . THR A 1 100 ? 2.124 11.523 2.116 1.00 88.56 100 THR A O 1
ATOM 848 N N . SER A 1 101 ? 4.026 11.145 1.012 1.00 85.12 101 SER A N 1
ATOM 849 C CA . SER A 1 101 ? 4.288 9.835 1.631 1.00 85.12 101 SER A CA 1
ATOM 850 C C . SER A 1 101 ? 4.196 9.863 3.160 1.00 85.12 101 SER A C 1
ATOM 852 O O . SER A 1 101 ? 3.618 8.972 3.766 1.00 85.12 101 SER A O 1
ATOM 854 N N . SER A 1 102 ? 4.680 10.946 3.779 1.00 87.12 102 SER A N 1
ATOM 855 C CA . SER A 1 102 ? 4.591 11.161 5.226 1.00 87.12 102 SER A CA 1
ATOM 856 C C . SER A 1 102 ? 3.159 11.231 5.757 1.00 87.12 102 SER A C 1
ATOM 858 O O . SER A 1 102 ? 2.959 11.034 6.943 1.00 87.12 102 SER A O 1
ATOM 860 N N . ALA A 1 103 ? 2.160 11.512 4.921 1.00 91.44 103 ALA A N 1
ATOM 861 C CA . ALA A 1 103 ? 0.758 11.552 5.319 1.00 91.44 103 ALA A CA 1
ATOM 862 C C . ALA A 1 103 ? 0.042 10.202 5.130 1.00 91.44 103 ALA A C 1
ATOM 864 O O . ALA A 1 103 ? -1.140 10.112 5.460 1.00 91.44 103 ALA A O 1
ATOM 865 N N . LEU A 1 104 ? 0.721 9.158 4.625 1.00 94.50 104 LEU A N 1
ATOM 866 C CA . LEU A 1 104 ? 0.112 7.881 4.231 1.00 94.50 104 LEU A CA 1
ATOM 867 C C . LEU A 1 104 ? -0.825 7.316 5.300 1.00 94.50 104 LEU A C 1
ATOM 869 O O . LEU A 1 104 ? -1.977 7.019 5.000 1.00 94.50 104 LEU A O 1
ATOM 873 N N . PHE A 1 105 ? -0.363 7.208 6.546 1.00 94.56 105 PHE A N 1
ATOM 874 C CA . PHE A 1 105 ? -1.176 6.648 7.625 1.00 94.56 105 PHE A CA 1
ATOM 875 C C . PHE A 1 105 ? -2.462 7.456 7.865 1.00 94.56 105 PHE A C 1
ATOM 877 O O . PHE A 1 105 ? -3.557 6.895 7.873 1.00 94.56 105 PHE A O 1
ATOM 884 N N . LYS A 1 106 ? -2.346 8.783 7.998 1.00 94.06 106 LYS A N 1
ATOM 885 C CA . LYS A 1 106 ? -3.478 9.688 8.250 1.00 94.06 106 LYS A CA 1
ATOM 886 C C . LYS A 1 106 ? -4.481 9.706 7.096 1.00 94.06 106 LYS A C 1
ATOM 888 O O . LYS A 1 106 ? -5.691 9.806 7.307 1.00 94.06 106 LYS A O 1
ATOM 893 N N . GLU A 1 107 ? -3.985 9.639 5.867 1.00 97.06 107 GLU A N 1
ATOM 894 C CA . GLU A 1 107 ? -4.802 9.546 4.659 1.00 97.06 107 GLU A CA 1
ATOM 895 C C . GLU A 1 107 ? -5.537 8.207 4.592 1.00 97.06 107 GLU A C 1
ATOM 897 O O . GLU A 1 107 ? -6.741 8.185 4.328 1.00 97.06 107 GLU A O 1
ATOM 902 N N . PHE A 1 108 ? -4.841 7.111 4.901 1.00 97.31 108 PHE A N 1
ATOM 903 C CA . PHE A 1 108 ? -5.413 5.770 4.911 1.00 97.31 108 PHE A CA 1
ATOM 904 C C . PHE A 1 108 ? -6.495 5.642 5.984 1.00 97.31 108 PHE A C 1
ATOM 906 O O . PHE A 1 108 ? -7.591 5.169 5.697 1.00 97.31 108 PHE A O 1
ATOM 913 N N . GLU A 1 109 ? -6.231 6.119 7.203 1.00 95.50 109 GLU A N 1
ATOM 914 C CA . GLU A 1 109 ? -7.209 6.125 8.292 1.00 95.50 109 GLU A CA 1
ATOM 915 C C . GLU A 1 109 ? -8.465 6.912 7.915 1.00 95.50 109 GLU A C 1
ATOM 917 O O . GLU A 1 109 ? -9.588 6.440 8.109 1.00 95.50 109 GLU A O 1
ATOM 922 N N . ARG A 1 110 ? -8.287 8.106 7.341 1.00 95.62 110 ARG A N 1
ATOM 923 C CA . ARG A 1 110 ? -9.411 8.929 6.897 1.00 95.62 110 ARG A CA 1
ATOM 924 C C . ARG A 1 110 ? -10.224 8.234 5.809 1.00 95.62 110 ARG A C 1
ATOM 926 O O . ARG A 1 110 ? -11.452 8.279 5.859 1.00 95.62 110 ARG A O 1
ATOM 933 N N . TRP A 1 111 ? -9.554 7.617 4.839 1.00 97.06 111 TRP A N 1
ATOM 934 C CA . TRP A 1 111 ? -10.215 6.876 3.772 1.00 97.06 111 TRP A CA 1
ATOM 935 C C . TRP A 1 111 ? -10.984 5.669 4.318 1.00 97.06 111 TRP A C 1
ATOM 937 O O . TRP A 1 111 ? -12.170 5.545 4.024 1.00 97.06 111 TRP A O 1
ATOM 947 N N . LEU A 1 112 ? -10.363 4.840 5.163 1.00 95.75 112 LEU A N 1
ATOM 948 C CA . LEU A 1 112 ? -10.977 3.628 5.715 1.00 95.75 112 LEU A CA 1
ATOM 949 C C . LEU A 1 112 ? -12.259 3.954 6.495 1.00 95.75 112 LEU A C 1
ATOM 951 O O . LEU A 1 112 ? -13.296 3.333 6.275 1.00 95.75 112 LEU A O 1
ATOM 955 N N . ARG A 1 113 ? -12.225 5.003 7.330 1.00 93.31 113 ARG A N 1
ATOM 956 C CA . ARG A 1 113 ? -13.402 5.479 8.080 1.00 93.31 113 ARG A CA 1
ATOM 957 C C . ARG A 1 113 ? -14.537 5.963 7.173 1.00 93.31 113 ARG A C 1
ATOM 959 O O . ARG A 1 113 ? -15.700 5.826 7.540 1.00 93.31 113 ARG A O 1
ATOM 966 N N . ALA A 1 114 ? -14.212 6.554 6.024 1.00 94.19 114 ALA A N 1
ATOM 967 C CA . ALA A 1 114 ? -15.193 7.108 5.092 1.00 94.19 114 ALA A CA 1
ATOM 968 C C . ALA A 1 114 ? -15.736 6.079 4.088 1.00 94.19 114 ALA A C 1
ATOM 970 O O . ALA A 1 114 ? -16.850 6.243 3.600 1.00 94.19 114 ALA A O 1
ATOM 971 N N . ALA A 1 115 ? -14.956 5.049 3.753 1.00 88.00 115 ALA A N 1
ATOM 972 C CA . ALA A 1 115 ? -15.287 4.097 2.699 1.00 88.00 115 ALA A CA 1
ATOM 973 C C . ALA A 1 115 ? -16.466 3.179 3.062 1.00 88.00 115 ALA A C 1
ATOM 975 O O . ALA A 1 115 ? -17.146 2.699 2.159 1.00 88.00 115 ALA A O 1
ATOM 976 N N . SER A 1 116 ? -16.713 2.941 4.359 1.00 84.50 116 SER A N 1
ATOM 977 C CA . SER A 1 116 ? -17.763 2.029 4.854 1.00 84.50 116 SER A CA 1
ATOM 978 C C . SER A 1 116 ? -17.756 0.656 4.160 1.00 84.50 116 SER A C 1
ATOM 980 O O . SER A 1 116 ? -18.803 0.040 3.970 1.00 84.50 116 SER A O 1
ATOM 982 N N . VAL A 1 117 ? -16.569 0.186 3.769 1.00 90.75 117 VAL A N 1
ATOM 983 C CA . VAL A 1 117 ? -16.348 -1.130 3.163 1.00 90.75 117 VAL A CA 1
ATOM 984 C C . VAL A 1 117 ? -15.942 -2.138 4.240 1.00 90.75 117 VAL A C 1
ATOM 986 O O . VAL A 1 117 ? -15.271 -1.746 5.198 1.00 90.75 117 VAL A O 1
ATOM 989 N N . PRO A 1 118 ? -16.303 -3.426 4.106 1.00 93.19 118 PRO A N 1
ATOM 990 C CA . PRO A 1 118 ? -15.771 -4.472 4.970 1.00 93.19 118 PRO A CA 1
ATOM 991 C C . PRO A 1 118 ? -14.240 -4.498 4.936 1.00 93.19 118 PRO A C 1
ATOM 993 O O . PRO A 1 118 ? -13.631 -4.466 3.867 1.00 93.19 118 PRO A O 1
ATOM 996 N N . THR A 1 119 ? -13.599 -4.610 6.098 1.00 93.44 119 THR A N 1
ATOM 997 C CA . THR A 1 119 ? -12.131 -4.624 6.199 1.00 93.44 119 THR A CA 1
ATOM 998 C C . THR A 1 119 ? -11.506 -5.789 5.423 1.00 93.44 119 THR A C 1
ATOM 1000 O O . THR A 1 119 ? -10.436 -5.632 4.838 1.00 93.44 119 THR A O 1
ATOM 1003 N N . GLU A 1 120 ? -12.176 -6.949 5.369 1.00 96.12 120 GLU A N 1
ATOM 1004 C CA . GLU A 1 120 ? -11.731 -8.109 4.576 1.00 96.12 120 GLU A CA 1
ATOM 1005 C C . GLU A 1 120 ? -11.626 -7.774 3.078 1.00 96.12 120 GLU A C 1
ATOM 1007 O O . GLU A 1 120 ? -10.659 -8.183 2.435 1.00 96.12 120 GLU A O 1
ATOM 1012 N N . ASP A 1 121 ? -12.535 -6.953 2.541 1.00 97.00 121 ASP A N 1
ATOM 1013 C CA . ASP A 1 121 ? -12.482 -6.521 1.139 1.00 97.00 121 ASP A CA 1
ATOM 1014 C C . ASP A 1 121 ? -11.263 -5.627 0.881 1.00 97.00 121 ASP A C 1
ATOM 1016 O O . ASP A 1 121 ? -10.651 -5.700 -0.184 1.00 97.00 121 ASP A O 1
ATOM 1020 N N . VAL A 1 122 ? -10.857 -4.824 1.872 1.00 97.81 122 VAL A N 1
ATOM 1021 C CA . VAL A 1 122 ? -9.635 -4.010 1.793 1.00 97.81 122 VAL A CA 1
ATOM 1022 C C . VAL A 1 122 ? -8.391 -4.897 1.772 1.00 97.81 122 VAL A C 1
ATOM 1024 O O . VAL A 1 122 ? -7.503 -4.675 0.951 1.00 97.81 122 VAL A O 1
ATOM 1027 N N . PHE A 1 123 ? -8.330 -5.928 2.622 1.00 98.19 123 PHE A N 1
ATOM 1028 C CA . PHE A 1 123 ? -7.242 -6.912 2.598 1.00 98.19 123 PHE A CA 1
ATOM 1029 C C . PHE A 1 123 ? -7.147 -7.623 1.242 1.00 98.19 123 PHE A C 1
ATOM 1031 O O . PHE A 1 123 ? -6.061 -7.700 0.662 1.00 98.19 123 PHE A O 1
ATOM 1038 N N . ALA A 1 124 ? -8.278 -8.102 0.719 1.00 98.06 124 ALA A N 1
ATOM 1039 C CA . ALA A 1 124 ? -8.336 -8.774 -0.575 1.00 98.06 124 ALA A CA 1
ATOM 1040 C C . ALA A 1 124 ? -7.925 -7.843 -1.728 1.00 98.06 124 ALA A C 1
ATOM 1042 O O . ALA A 1 124 ? -7.166 -8.239 -2.616 1.00 98.06 124 ALA A O 1
ATOM 1043 N N . GLU A 1 125 ? -8.382 -6.587 -1.707 1.00 97.50 125 GLU A N 1
ATOM 1044 C CA . GLU A 1 125 ? -8.025 -5.587 -2.712 1.00 97.50 125 GLU A CA 1
ATOM 1045 C C . GLU A 1 125 ? -6.523 -5.261 -2.670 1.00 97.50 125 GLU A C 1
ATOM 1047 O O . GLU A 1 125 ? -5.878 -5.252 -3.722 1.00 97.50 125 GLU A O 1
ATOM 1052 N N . LEU A 1 126 ? -5.943 -5.057 -1.482 1.00 98.44 126 LEU A N 1
ATOM 1053 C CA . LEU A 1 126 ? -4.505 -4.822 -1.319 1.00 98.44 126 LEU A CA 1
ATOM 1054 C C . LEU A 1 126 ? -3.673 -5.991 -1.850 1.00 98.44 126 LEU A C 1
ATOM 1056 O O . LEU A 1 126 ? -2.744 -5.757 -2.622 1.00 98.44 126 LEU A O 1
ATOM 1060 N N . ALA A 1 127 ? -4.025 -7.232 -1.501 1.00 98.25 127 ALA A N 1
ATOM 1061 C CA . ALA A 1 127 ? -3.330 -8.422 -1.995 1.00 98.25 127 ALA A CA 1
ATOM 1062 C C . ALA A 1 127 ? -3.369 -8.499 -3.532 1.00 98.25 127 ALA A C 1
ATOM 1064 O O . ALA A 1 127 ? -2.335 -8.643 -4.183 1.00 98.25 127 ALA A O 1
ATOM 1065 N N . ARG A 1 128 ? -4.544 -8.278 -4.136 1.00 97.75 128 ARG A N 1
ATOM 1066 C CA . ARG A 1 128 ? -4.702 -8.271 -5.599 1.00 97.75 128 ARG A CA 1
ATOM 1067 C C . ARG A 1 128 ? -3.838 -7.207 -6.282 1.00 97.75 128 ARG A C 1
ATOM 1069 O O . ARG A 1 128 ? -3.230 -7.465 -7.322 1.00 97.75 128 ARG A O 1
ATOM 1076 N N . TYR A 1 129 ? -3.799 -5.991 -5.739 1.00 98.38 129 TYR A N 1
ATOM 1077 C CA . TYR A 1 129 ? -2.996 -4.913 -6.321 1.00 98.38 129 TYR A CA 1
ATOM 1078 C C . TYR A 1 129 ? -1.500 -5.071 -6.067 1.00 98.38 129 TYR A C 1
ATOM 1080 O O . TYR A 1 129 ? -0.712 -4.602 -6.887 1.00 98.38 129 TYR A O 1
ATOM 1088 N N . ALA A 1 130 ? -1.103 -5.754 -4.997 1.00 98.06 130 ALA A N 1
ATOM 1089 C CA . ALA A 1 130 ? 0.288 -6.112 -4.762 1.00 98.06 130 ALA A CA 1
ATOM 1090 C C . ALA A 1 130 ? 0.805 -7.059 -5.849 1.00 98.06 130 ALA A C 1
ATOM 1092 O O . ALA A 1 130 ? 1.863 -6.805 -6.421 1.00 98.06 130 ALA A O 1
ATOM 1093 N N . GLU A 1 131 ? 0.010 -8.059 -6.239 1.00 97.19 131 GLU A N 1
ATOM 1094 C CA . GLU A 1 131 ? 0.343 -8.929 -7.373 1.00 97.19 131 GLU A CA 1
ATOM 1095 C C . GLU A 1 131 ? 0.433 -8.148 -8.694 1.00 97.19 131 GLU A C 1
ATOM 1097 O O . GLU A 1 131 ? 1.312 -8.403 -9.517 1.00 97.19 131 GLU A O 1
ATOM 1102 N N . ILE A 1 132 ? -0.470 -7.186 -8.929 1.00 96.75 132 ILE A N 1
ATOM 1103 C CA . ILE A 1 132 ? -0.396 -6.305 -10.109 1.00 96.75 132 ILE A CA 1
ATOM 1104 C C . ILE A 1 132 ? 0.908 -5.503 -10.087 1.00 96.75 132 ILE A C 1
ATOM 1106 O O . ILE A 1 132 ? 1.604 -5.435 -11.099 1.00 96.75 132 ILE A O 1
ATOM 1110 N N . TYR A 1 133 ? 1.243 -4.911 -8.943 1.00 96.69 133 TYR A N 1
ATOM 1111 C CA . TYR A 1 133 ? 2.450 -4.115 -8.761 1.00 96.69 133 TYR A CA 1
ATOM 1112 C C . TYR A 1 133 ? 3.718 -4.947 -9.002 1.00 96.69 133 TYR A C 1
ATOM 1114 O O . TYR A 1 133 ? 4.600 -4.521 -9.746 1.00 96.69 133 TYR A O 1
ATOM 1122 N N . GLU A 1 134 ? 3.767 -6.169 -8.470 1.00 95.44 134 GLU A N 1
ATO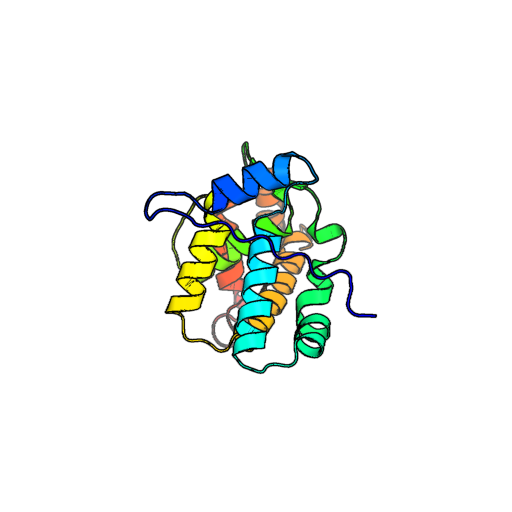M 1123 C CA . GLU A 1 134 ? 4.842 -7.134 -8.716 1.00 95.44 134 GLU A CA 1
ATOM 1124 C C . GLU A 1 134 ? 4.973 -7.506 -10.192 1.00 95.44 134 GLU A C 1
ATOM 1126 O O . GLU A 1 134 ? 6.085 -7.508 -10.724 1.00 95.44 134 GLU A O 1
ATOM 1131 N N . ARG A 1 135 ? 3.854 -7.773 -10.879 1.00 94.56 135 ARG A N 1
ATOM 1132 C CA . ARG A 1 135 ? 3.864 -8.073 -12.318 1.00 94.56 135 ARG A CA 1
ATOM 1133 C C . ARG A 1 135 ? 4.365 -6.903 -13.156 1.00 94.56 135 ARG A C 1
ATOM 1135 O O . ARG A 1 135 ? 5.066 -7.137 -14.136 1.00 94.56 135 ARG A O 1
ATOM 1142 N N . LEU A 1 136 ? 4.008 -5.670 -12.795 1.00 94.19 136 LEU A N 1
ATOM 1143 C CA . LEU A 1 136 ? 4.495 -4.469 -13.478 1.00 94.19 136 LEU A CA 1
ATOM 1144 C C . LEU A 1 136 ? 6.007 -4.292 -13.281 1.00 94.19 136 LEU A C 1
ATOM 1146 O O . LEU A 1 136 ? 6.708 -3.983 -14.242 1.00 94.19 136 LEU A O 1
ATOM 1150 N N . ASP A 1 137 ? 6.518 -4.522 -12.069 1.00 91.81 137 ASP A N 1
ATOM 1151 C CA . ASP A 1 137 ? 7.945 -4.353 -11.760 1.00 91.81 137 ASP A CA 1
ATOM 1152 C C . ASP A 1 137 ? 8.842 -5.426 -12.412 1.00 91.81 137 ASP A C 1
ATOM 1154 O O . ASP A 1 137 ? 9.986 -5.147 -12.791 1.00 91.81 137 ASP A O 1
ATOM 1158 N N . HIS A 1 138 ? 8.302 -6.635 -12.597 1.00 92.62 138 HIS A N 1
ATOM 1159 C CA . HIS A 1 138 ? 8.969 -7.771 -13.244 1.00 92.62 138 HIS A CA 1
ATOM 1160 C C . HIS A 1 138 ? 8.621 -7.932 -14.732 1.00 92.62 138 HIS A C 1
ATOM 1162 O O . HIS A 1 138 ? 9.000 -8.931 -15.351 1.00 92.62 138 HIS A O 1
ATOM 1168 N N . HIS A 1 139 ? 7.899 -6.978 -15.325 1.00 93.31 139 HIS A N 1
ATOM 1169 C CA . HIS A 1 139 ? 7.447 -7.106 -16.704 1.00 93.31 139 HIS A CA 1
ATOM 1170 C C . HIS A 1 139 ? 8.642 -7.180 -17.681 1.00 93.31 139 HIS A C 1
ATOM 1172 O O . HIS A 1 139 ? 9.560 -6.354 -17.594 1.00 93.31 139 HIS A O 1
ATOM 1178 N N . PRO A 1 140 ? 8.665 -8.129 -18.642 1.00 92.75 140 PRO A N 1
ATOM 1179 C CA . PRO A 1 140 ? 9.780 -8.253 -19.575 1.00 92.75 140 PRO A CA 1
ATOM 1180 C C . PRO A 1 140 ? 9.965 -6.989 -20.422 1.00 92.75 140 PRO A C 1
ATOM 1182 O O . PRO A 1 140 ? 9.009 -6.461 -20.977 1.00 92.75 140 PRO A O 1
ATOM 1185 N N . ALA A 1 141 ? 11.205 -6.535 -20.616 1.00 92.38 141 ALA A N 1
ATOM 1186 C CA . ALA A 1 141 ? 11.516 -5.277 -21.311 1.00 92.38 141 ALA A CA 1
ATOM 1187 C C . ALA A 1 141 ? 11.333 -5.308 -22.853 1.00 92.38 141 ALA A C 1
ATOM 1189 O O . ALA A 1 141 ? 11.968 -4.543 -23.584 1.00 92.38 141 ALA A O 1
ATOM 1190 N N . HIS A 1 142 ? 10.480 -6.193 -23.375 1.00 91.19 142 HIS A N 1
ATOM 1191 C CA . HIS A 1 142 ? 10.188 -6.344 -24.801 1.00 91.19 142 HIS A CA 1
ATOM 1192 C C . HIS A 1 142 ? 8.810 -5.774 -25.172 1.00 91.19 142 HIS A C 1
ATOM 1194 O O . HIS A 1 142 ? 7.908 -5.683 -24.343 1.00 91.19 142 HIS A O 1
ATOM 1200 N N . GLY A 1 143 ? 8.624 -5.420 -26.446 1.00 91.69 143 GLY A N 1
ATOM 1201 C CA . GLY A 1 143 ? 7.383 -4.793 -26.918 1.00 91.69 143 GLY A CA 1
ATOM 1202 C C . GLY A 1 143 ? 7.204 -3.339 -26.442 1.00 91.69 143 GLY A C 1
ATOM 1203 O O . GLY A 1 143 ? 8.067 -2.803 -25.743 1.00 91.69 143 GLY A O 1
ATOM 1204 N N . PRO A 1 144 ? 6.141 -2.642 -26.882 1.00 90.62 144 PRO A N 1
ATOM 1205 C CA . PRO A 1 144 ? 5.880 -1.255 -26.489 1.00 90.62 144 PRO A CA 1
ATOM 1206 C C . PRO A 1 144 ? 5.678 -1.080 -24.977 1.00 90.62 144 PRO A C 1
ATOM 1208 O O . PRO A 1 144 ? 6.340 -0.230 -24.382 1.00 90.62 144 PRO A O 1
ATOM 1211 N N . GLU A 1 145 ? 4.840 -1.924 -24.370 1.00 90.25 145 GLU A N 1
ATOM 1212 C CA . GLU A 1 145 ? 4.523 -1.945 -22.933 1.00 90.25 145 GLU A CA 1
ATOM 1213 C C . GLU A 1 145 ? 5.776 -2.153 -22.073 1.00 90.25 145 GLU A C 1
ATOM 1215 O O . GLU A 1 145 ? 6.133 -1.301 -21.259 1.00 90.25 145 GLU A O 1
ATOM 1220 N N . GLY A 1 146 ? 6.522 -3.232 -22.322 1.00 92.06 146 GLY A N 1
ATOM 1221 C CA . GLY A 1 146 ? 7.723 -3.540 -21.554 1.00 92.06 146 GLY A CA 1
ATOM 1222 C C . GLY A 1 146 ? 8.827 -2.502 -21.692 1.00 92.06 146 GLY A C 1
ATOM 1223 O O . GLY A 1 146 ? 9.485 -2.162 -20.709 1.00 92.06 146 GLY A O 1
ATOM 1224 N N . ARG A 1 147 ? 9.002 -1.912 -22.883 1.00 93.94 147 ARG A N 1
ATOM 1225 C CA . ARG A 1 147 ? 9.935 -0.787 -23.053 1.00 93.94 147 ARG A CA 1
ATOM 1226 C C . ARG A 1 147 ? 9.489 0.455 -22.285 1.00 93.94 147 ARG A C 1
ATOM 1228 O O . ARG A 1 147 ? 10.351 1.190 -21.807 1.00 93.94 147 ARG A O 1
ATOM 1235 N N . PHE A 1 148 ? 8.187 0.716 -22.189 1.00 93.56 148 PHE A N 1
ATOM 1236 C CA . PHE A 1 148 ? 7.653 1.835 -21.415 1.00 93.56 148 PHE A CA 1
ATOM 1237 C C . PHE A 1 148 ? 7.913 1.647 -19.914 1.00 93.56 148 PHE A C 1
ATOM 1239 O O . PHE A 1 148 ? 8.522 2.524 -19.300 1.00 93.56 148 PHE A O 1
ATOM 1246 N N . LEU A 1 149 ? 7.565 0.483 -19.356 1.00 94.06 149 LEU A N 1
ATOM 1247 C CA . LEU A 1 149 ? 7.804 0.155 -17.943 1.00 94.06 149 LEU A CA 1
ATOM 1248 C C . LEU A 1 149 ? 9.302 0.160 -17.601 1.00 94.06 149 LEU A C 1
ATOM 1250 O O . LEU A 1 149 ? 9.718 0.766 -16.613 1.00 94.06 149 LEU A O 1
ATOM 1254 N N . TYR A 1 150 ? 10.136 -0.418 -18.472 1.00 93.00 150 TYR A N 1
ATOM 1255 C CA . TYR A 1 150 ? 11.592 -0.375 -18.327 1.00 93.00 150 TYR A CA 1
ATOM 1256 C C . TYR A 1 150 ? 12.127 1.063 -18.278 1.00 93.00 150 TYR A C 1
ATOM 1258 O O . TYR A 1 150 ? 12.926 1.401 -17.404 1.00 93.00 150 TYR A O 1
ATOM 1266 N N . ARG A 1 151 ? 11.671 1.937 -19.186 1.00 93.31 151 ARG A N 1
ATOM 1267 C CA . ARG A 1 151 ? 12.081 3.350 -19.202 1.00 93.31 151 ARG A CA 1
ATOM 1268 C C . ARG A 1 151 ? 11.639 4.079 -17.942 1.00 93.31 151 ARG A C 1
ATOM 1270 O O . ARG A 1 151 ? 12.444 4.822 -17.391 1.00 93.31 151 ARG A O 1
ATOM 1277 N N . MET A 1 152 ? 10.417 3.844 -17.464 1.00 92.56 152 MET A N 1
ATOM 1278 C CA . MET A 1 152 ? 9.960 4.406 -16.191 1.00 92.56 152 MET A CA 1
ATOM 1279 C C . MET A 1 152 ? 10.886 4.010 -15.039 1.00 92.56 152 MET A C 1
ATOM 1281 O O . MET A 1 152 ? 11.324 4.884 -14.295 1.00 92.56 152 MET A O 1
ATOM 1285 N N . LYS A 1 153 ? 11.246 2.723 -14.938 1.00 88.75 153 LYS A N 1
ATOM 1286 C CA . LYS A 1 153 ? 12.146 2.208 -13.896 1.00 88.75 153 LYS A CA 1
ATOM 1287 C C . LYS A 1 153 ? 13.536 2.843 -13.969 1.00 88.75 153 LYS A C 1
ATOM 1289 O O . LYS A 1 153 ? 14.027 3.350 -12.965 1.00 88.75 153 LYS A O 1
ATOM 1294 N N . VAL A 1 154 ? 14.145 2.887 -15.157 1.00 89.94 154 VAL A N 1
ATOM 1295 C CA . VAL A 1 154 ? 15.475 3.498 -15.364 1.00 89.94 154 VAL A CA 1
ATOM 1296 C C . VAL A 1 154 ? 15.467 5.000 -15.072 1.00 89.94 154 VAL A C 1
ATOM 1298 O O . VAL A 1 154 ? 16.424 5.520 -14.506 1.00 89.94 154 VAL A O 1
ATOM 1301 N N . MET A 1 155 ? 14.385 5.697 -15.423 1.00 90.06 155 MET A N 1
ATOM 1302 C CA . MET A 1 155 ? 14.215 7.127 -15.148 1.00 90.06 155 MET A CA 1
ATOM 1303 C C . MET A 1 155 ? 13.740 7.424 -13.719 1.00 90.06 155 MET A C 1
ATOM 1305 O O . MET A 1 155 ? 13.544 8.592 -13.390 1.00 90.06 155 MET A O 1
ATOM 1309 N N . GLN A 1 156 ? 13.533 6.398 -12.883 1.00 86.31 156 GLN A N 1
ATOM 1310 C CA . GLN A 1 156 ? 12.971 6.518 -11.531 1.00 86.31 156 GLN A CA 1
ATOM 1311 C C . GLN A 1 156 ? 11.640 7.294 -11.506 1.00 86.31 156 GLN A C 1
ATOM 1313 O O . GLN A 1 156 ? 11.351 8.063 -10.587 1.00 86.31 156 GLN A O 1
ATOM 1318 N N . MET A 1 157 ? 10.823 7.112 -12.547 1.00 87.56 157 MET A N 1
ATOM 1319 C CA . MET A 1 157 ? 9.540 7.786 -12.694 1.00 87.56 157 MET A CA 1
ATOM 1320 C C . MET A 1 157 ? 8.446 7.011 -11.956 1.00 87.56 157 MET A C 1
ATOM 1322 O O . MET A 1 157 ? 8.127 5.878 -12.306 1.00 87.56 157 MET A O 1
ATOM 1326 N N . SER A 1 158 ? 7.832 7.656 -10.968 1.00 86.62 158 SER A N 1
ATOM 1327 C CA . SER A 1 158 ? 6.803 7.070 -10.099 1.00 86.62 158 SER A CA 1
ATOM 1328 C C . SER A 1 158 ? 5.393 7.603 -10.349 1.00 86.62 158 SER A C 1
ATOM 1330 O O . SER A 1 158 ? 4.418 6.910 -10.071 1.00 86.62 158 SER A O 1
ATOM 1332 N N . THR A 1 159 ? 5.265 8.818 -10.891 1.00 89.38 159 THR A N 1
ATOM 1333 C CA . THR A 1 159 ? 3.983 9.520 -11.079 1.00 89.38 159 THR A CA 1
ATOM 1334 C C . THR A 1 159 ? 2.910 8.707 -11.818 1.00 89.38 159 THR A C 1
ATOM 1336 O O . THR A 1 159 ? 1.757 8.766 -11.402 1.00 89.38 159 THR A O 1
ATOM 1339 N N . PRO A 1 160 ? 3.219 7.918 -12.870 1.00 92.62 160 PRO A N 1
ATOM 1340 C CA . PRO A 1 160 ? 2.201 7.136 -13.572 1.00 92.62 160 PRO A CA 1
ATOM 1341 C C . PRO A 1 160 ? 1.736 5.885 -12.814 1.00 92.62 160 PRO A C 1
ATOM 1343 O O . PRO A 1 160 ? 0.750 5.277 -13.223 1.00 92.62 160 PRO A O 1
ATOM 1346 N N . MET A 1 161 ? 2.417 5.469 -11.739 1.00 94.25 161 MET A N 1
ATOM 1347 C CA . MET A 1 161 ? 2.144 4.185 -11.083 1.00 94.25 161 MET A CA 1
ATOM 1348 C C . MET A 1 161 ? 0.712 4.039 -10.552 1.00 94.25 161 MET A C 1
ATOM 1350 O O . MET A 1 161 ? 0.116 3.002 -10.834 1.00 94.25 161 MET A O 1
ATOM 1354 N N . PRO A 1 162 ? 0.097 5.030 -9.874 1.00 96.19 162 PRO A N 1
ATOM 1355 C CA . PRO A 1 162 ? -1.307 4.925 -9.465 1.00 96.19 162 PRO A CA 1
ATOM 1356 C C . PRO A 1 162 ? -2.261 4.685 -10.646 1.00 96.19 162 PRO A C 1
ATOM 1358 O O . PRO A 1 162 ? -3.194 3.892 -10.543 1.00 96.19 162 PRO A O 1
ATOM 1361 N N . LEU A 1 163 ? -2.003 5.322 -11.795 1.00 95.00 163 LEU A N 1
ATOM 1362 C CA . LEU A 1 163 ? -2.793 5.119 -13.011 1.00 95.00 163 LEU A CA 1
ATOM 1363 C C . LEU A 1 163 ? -2.562 3.727 -13.610 1.00 95.00 163 LEU A C 1
ATO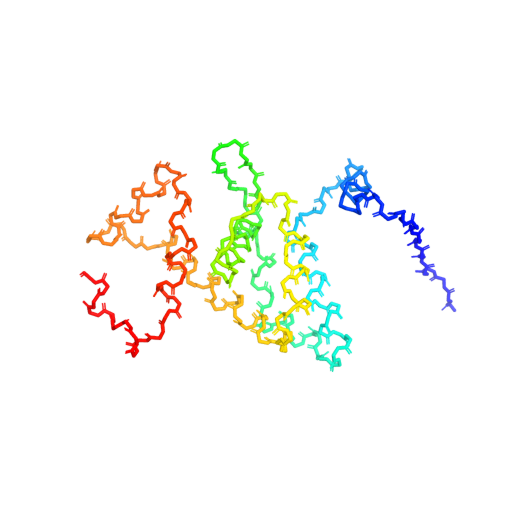M 1365 O O . LEU A 1 163 ? -3.512 3.086 -14.051 1.00 95.00 163 LEU A O 1
ATOM 1369 N N . LEU A 1 164 ? -1.321 3.241 -13.623 1.00 95.06 164 LEU A N 1
ATOM 1370 C CA . LEU A 1 164 ? -1.018 1.889 -14.094 1.00 95.06 164 LEU A CA 1
ATOM 1371 C C . LEU A 1 164 ? -1.676 0.832 -13.209 1.00 95.06 164 LEU A C 1
ATOM 1373 O O . LEU A 1 164 ? -2.274 -0.098 -13.741 1.00 95.06 164 LEU A O 1
ATOM 1377 N N . LEU A 1 165 ? -1.649 1.000 -11.884 1.00 96.75 165 LEU A N 1
ATOM 1378 C CA . LEU A 1 165 ? -2.401 0.127 -10.986 1.00 96.75 165 LEU A CA 1
ATOM 1379 C C . LEU A 1 165 ? -3.881 0.126 -11.374 1.00 96.75 165 LEU A C 1
ATOM 1381 O O . LEU A 1 165 ? -4.416 -0.947 -11.631 1.00 96.75 165 LEU A O 1
ATOM 1385 N N . PHE A 1 166 ? -4.504 1.300 -11.535 1.00 95.38 166 PHE A N 1
ATOM 1386 C CA . PHE A 1 166 ? -5.906 1.396 -11.953 1.00 95.38 166 PHE A CA 1
ATOM 1387 C C . PHE A 1 166 ? -6.176 0.618 -13.246 1.00 95.38 166 PHE A C 1
ATOM 1389 O O . PHE A 1 166 ? -7.041 -0.252 -13.262 1.00 95.38 166 PHE A O 1
ATOM 1396 N N . LEU A 1 167 ? -5.408 0.885 -14.308 1.00 93.62 167 LEU A N 1
ATOM 1397 C CA . LEU A 1 167 ? -5.612 0.291 -15.633 1.00 93.62 167 LEU A CA 1
ATOM 1398 C C . LEU A 1 167 ? -5.445 -1.234 -15.637 1.00 93.62 167 LEU A C 1
ATOM 1400 O O . LEU A 1 167 ? -6.242 -1.929 -16.262 1.00 93.62 167 LEU A O 1
ATOM 1404 N N . TYR A 1 168 ? -4.438 -1.761 -14.938 1.00 92.31 168 TYR A N 1
ATOM 1405 C CA . TYR A 1 168 ? -4.204 -3.209 -14.841 1.00 92.31 168 TYR A CA 1
ATOM 1406 C C . TYR A 1 168 ? -5.122 -3.881 -13.818 1.00 92.31 168 TYR A C 1
ATOM 1408 O O . TYR A 1 168 ? -5.274 -5.102 -13.830 1.00 92.31 168 TYR A O 1
ATOM 1416 N N . GLY A 1 169 ? -5.731 -3.087 -12.938 1.00 93.12 169 GLY A N 1
ATOM 1417 C CA . GLY A 1 169 ? -6.747 -3.512 -11.993 1.00 93.12 169 GLY A CA 1
ATOM 1418 C C . GLY A 1 169 ? -8.146 -3.622 -12.591 1.00 93.12 169 GLY A C 1
ATOM 1419 O O . GLY A 1 169 ? -8.988 -4.253 -11.948 1.00 93.12 169 GLY A O 1
ATOM 1420 N N . LEU A 1 170 ? -8.393 -3.050 -13.777 1.00 90.25 170 LEU A N 1
ATOM 1421 C CA . LEU A 1 170 ? -9.658 -3.181 -14.501 1.00 90.25 170 LEU A CA 1
ATOM 1422 C C . LEU A 1 170 ? -9.893 -4.632 -14.938 1.00 90.25 170 LEU A C 1
ATOM 1424 O O . LEU A 1 170 ? -8.968 -5.325 -15.376 1.00 90.25 170 LEU A O 1
ATOM 1428 N N . GLY A 1 171 ? -11.150 -5.068 -14.851 1.00 79.12 171 GLY A N 1
ATOM 1429 C CA . GLY A 1 171 ? -11.576 -6.362 -15.374 1.00 79.12 171 GLY A CA 1
ATOM 1430 C C . GLY A 1 171 ? -11.311 -6.484 -16.877 1.00 79.12 171 GLY A C 1
ATOM 1431 O O . GLY A 1 171 ? -11.258 -5.490 -17.611 1.00 79.12 171 GLY A O 1
ATOM 1432 N N . GLU A 1 172 ? -11.102 -7.714 -17.346 1.00 68.62 172 GLU A N 1
ATOM 1433 C CA . GLU A 1 172 ? -10.842 -7.990 -18.767 1.00 68.62 172 GLU A CA 1
ATOM 1434 C C . GLU A 1 172 ? -12.028 -7.619 -19.669 1.00 68.62 172 GLU A C 1
ATOM 1436 O O . GLU A 1 172 ? -11.841 -7.327 -20.848 1.00 68.62 172 GLU A O 1
ATOM 1441 N N . ASP A 1 173 ? -13.229 -7.565 -19.098 1.00 69.69 173 ASP A N 1
ATOM 1442 C CA . ASP A 1 173 ? -14.460 -7.083 -19.719 1.00 69.69 173 ASP A CA 1
ATOM 1443 C C . ASP A 1 173 ? -14.419 -5.580 -20.036 1.00 69.69 173 ASP A C 1
ATOM 1445 O O . ASP A 1 173 ? -14.985 -5.138 -21.036 1.00 69.69 173 ASP A O 1
ATOM 1449 N N . VAL A 1 174 ? -13.710 -4.795 -19.221 1.00 72.62 174 VAL A N 1
ATOM 1450 C CA . VAL A 1 174 ? -13.568 -3.343 -19.399 1.00 72.62 174 VAL A CA 1
ATOM 1451 C C . VAL A 1 174 ? -12.380 -3.013 -20.301 1.00 72.62 174 VAL A C 1
ATOM 1453 O O . VAL A 1 174 ? -12.463 -2.118 -21.147 1.00 72.62 174 VAL A O 1
ATOM 1456 N N . LEU A 1 175 ? -11.265 -3.731 -20.142 1.00 67.69 175 LEU A N 1
ATOM 1457 C CA . LEU A 1 175 ? -10.059 -3.514 -20.937 1.00 67.69 175 LEU A CA 1
ATOM 1458 C C . LEU A 1 175 ? -9.408 -4.855 -21.318 1.00 67.69 175 LEU A C 1
ATOM 1460 O O . LEU A 1 175 ? -8.556 -5.351 -20.568 1.00 67.69 175 LEU A O 1
ATOM 1464 N N . PRO A 1 176 ? -9.781 -5.426 -22.484 1.00 66.00 176 PRO A N 1
ATOM 1465 C CA . PRO A 1 176 ? -9.279 -6.715 -22.941 1.00 66.00 176 PRO A CA 1
ATOM 1466 C C . PRO A 1 176 ? -7.751 -6.721 -23.063 1.00 66.00 176 PRO A C 1
ATOM 1468 O O . PRO A 1 176 ? -7.176 -5.703 -23.467 1.00 66.00 176 PRO A O 1
ATOM 1471 N N . PRO A 1 177 ? -7.078 -7.858 -22.811 1.00 62.78 177 PRO A N 1
ATOM 1472 C CA . PRO A 1 177 ? -5.622 -7.974 -22.937 1.00 62.78 177 PRO A CA 1
ATOM 1473 C C . PRO A 1 177 ? -5.094 -7.548 -24.316 1.00 62.78 177 PRO A C 1
ATOM 1475 O O . PRO A 1 177 ? -4.000 -7.005 -24.434 1.00 62.78 177 PRO A O 1
ATOM 1478 N N . GLU A 1 178 ? -5.896 -7.739 -25.363 1.00 66.19 178 GLU A N 1
ATOM 1479 C CA . GLU A 1 178 ? -5.591 -7.350 -26.744 1.00 66.19 178 GLU A CA 1
ATOM 1480 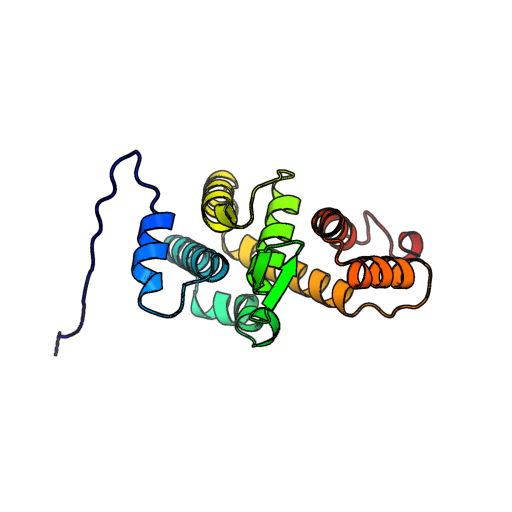C C . GLU A 1 178 ? -5.438 -5.835 -26.926 1.00 66.19 178 GLU A C 1
ATOM 1482 O O . GLU A 1 178 ? -4.671 -5.399 -27.778 1.00 66.19 178 GLU A O 1
ATOM 1487 N N . ARG A 1 179 ? -6.125 -5.028 -26.106 1.00 60.66 179 ARG A N 1
ATOM 1488 C CA . ARG A 1 179 ? -6.028 -3.559 -26.119 1.00 60.66 179 ARG A CA 1
ATOM 1489 C C . ARG A 1 179 ? -4.887 -3.015 -25.255 1.00 60.66 179 ARG A C 1
ATOM 1491 O O . ARG A 1 179 ? -4.691 -1.803 -25.225 1.00 60.66 179 ARG A O 1
ATOM 1498 N N . ARG A 1 180 ? -4.162 -3.888 -24.543 1.00 57.84 180 ARG A N 1
ATOM 1499 C CA . ARG A 1 180 ? -2.970 -3.539 -23.746 1.00 57.84 180 ARG A CA 1
ATOM 1500 C C . ARG A 1 180 ? -1.670 -3.613 -24.566 1.00 57.84 180 ARG A C 1
ATOM 1502 O O . ARG A 1 180 ? -0.654 -3.113 -24.098 1.00 57.84 180 ARG A O 1
ATOM 1509 N N . ARG A 1 181 ? -1.710 -4.220 -25.762 1.00 49.16 181 ARG A N 1
ATOM 1510 C CA . ARG A 1 181 ? -0.553 -4.465 -26.644 1.00 49.16 181 ARG A CA 1
ATOM 1511 C C . ARG A 1 181 ? -0.263 -3.333 -27.625 1.00 49.16 181 ARG A C 1
ATOM 1513 O O . ARG A 1 181 ? -1.231 -2.760 -28.168 1.00 49.16 181 ARG A O 1
#

InterPro domains:
  IPR004919 GmrSD restriction endonucleases, N-terminal domain [PF03235] (3-43)

Sequence (181 aa):
MREHLRLVVIDLEKHDDAQVVFETLNSRGTPLEHADLVKNLLFRDAEHAGADIDRLYRTYWAPFDQAEWRTEQTTGRITRSRLDVFLTYWLTMRTQREFTSSALFKEFERWLRAASVPTEDVFAELARYAEIYERLDHHPAHGPEGRFLYRMKVMQMSTPMPLLLFLYGLGEDVLPPERRR

Secondary structure (DSSP, 8-state):
-------------TT--HHHHHHHHHTTSSPPPHHHHHHHHHHHHHHHTT--HHHHIIIIIGGGGSGGGGSEEEETTEEEEHHHHHHHHHHHHHH-----GGGHHHHHHHHHHHH---HHHHHHHHHHHHHHHHHHHT--S-HHHHHHHHHHHHTT--TTHHHHHHHHHS-TTTS-GGGG-

Radius of gyration: 18.41 Å; chains: 1; bounding box: 33×36×64 Å

pLDDT: mean 86.87, std 13.16, range [41.06, 98.44]

Organism: NCBI:txid2706042

Foldseek 3Di:
DPDDDDDDDDDDDPPDDPLVVQQVVCVVDPRDALLNLLVVVLLVLCVVVVHDSVCLCVPFPVVCPDVQQQDWDDQPHDIGGVSLLQLQLQLCLVVVDDDDSSCSNVSSVVCVVPVPDNSSVVSVLSRVLVVQVVCLQPPDCDDPSNVVSVVCVVVSPSVCSSVSSVVSVDDCVVPPPVNVD